Protein AF-A0A8J6H2F1-F1 (afdb_monomer_lite)

Structure (mmCIF, N/CA/C/O backbone):
data_AF-A0A8J6H2F1-F1
#
_entry.id   AF-A0A8J6H2F1-F1
#
loop_
_atom_site.group_PDB
_atom_site.id
_atom_site.type_symbol
_atom_site.label_atom_id
_atom_site.label_alt_id
_atom_site.label_comp_id
_atom_site.label_asym_id
_atom_site.label_entity_id
_atom_site.label_seq_id
_atom_site.pdbx_PDB_ins_code
_atom_site.Cartn_x
_atom_site.Cartn_y
_atom_site.Cartn_z
_atom_site.occupancy
_atom_site.B_iso_or_equiv
_atom_site.auth_seq_id
_atom_site.auth_comp_id
_atom_site.auth_asym_id
_atom_site.auth_atom_id
_atom_site.pdbx_PDB_model_num
ATOM 1 N N . MET A 1 1 ? 9.136 28.300 7.341 1.00 39.78 1 MET A N 1
ATOM 2 C CA . MET A 1 1 ? 7.954 28.040 6.493 1.00 39.78 1 MET A CA 1
ATOM 3 C C . MET A 1 1 ? 7.823 26.522 6.352 1.00 39.78 1 MET A C 1
ATOM 5 O O . MET A 1 1 ? 8.557 25.942 5.569 1.00 39.78 1 MET A O 1
ATOM 9 N N . ALA A 1 2 ? 7.030 25.856 7.199 1.00 41.78 2 ALA A N 1
ATOM 10 C CA . ALA A 1 2 ? 6.984 24.385 7.313 1.00 41.78 2 ALA A CA 1
ATOM 11 C C . ALA A 1 2 ? 5.630 23.787 6.876 1.00 41.78 2 ALA A C 1
ATOM 13 O O . ALA A 1 2 ? 5.267 22.711 7.323 1.00 41.78 2 ALA A O 1
ATOM 14 N N . GLY A 1 3 ? 4.877 24.498 6.030 1.00 44.06 3 GLY A N 1
ATOM 15 C CA . GLY A 1 3 ? 3.542 24.077 5.583 1.00 44.06 3 GLY A CA 1
ATOM 16 C C . GLY A 1 3 ? 3.518 23.258 4.289 1.00 44.06 3 GLY A C 1
ATOM 17 O O . GLY A 1 3 ? 2.533 22.587 4.025 1.00 44.06 3 GLY A O 1
ATOM 18 N N . GLU A 1 4 ? 4.592 23.262 3.491 1.00 45.44 4 GLU A N 1
ATOM 19 C CA . GLU A 1 4 ? 4.563 22.661 2.140 1.00 45.44 4 GLU A CA 1
ATOM 20 C C . GLU A 1 4 ? 5.192 21.257 2.068 1.00 45.44 4 GLU A C 1
ATOM 22 O O . GLU A 1 4 ? 5.082 20.566 1.061 1.00 45.44 4 GLU A O 1
ATOM 27 N N . LEU A 1 5 ? 5.820 20.791 3.154 1.00 46.69 5 LEU A N 1
ATOM 28 C CA . LEU A 1 5 ? 6.450 19.462 3.227 1.00 46.69 5 LEU A CA 1
ATOM 29 C C . LEU A 1 5 ? 5.623 18.439 4.020 1.00 46.69 5 LEU A C 1
ATOM 31 O O . LEU A 1 5 ? 5.938 17.249 3.998 1.00 46.69 5 LEU A O 1
ATOM 35 N N . GLU A 1 6 ? 4.564 18.878 4.700 1.00 50.59 6 GLU A N 1
ATOM 36 C CA . GLU A 1 6 ? 3.691 18.016 5.508 1.00 50.59 6 GLU A CA 1
ATOM 37 C C . GLU A 1 6 ? 2.893 17.045 4.620 1.00 50.59 6 GLU A C 1
ATOM 39 O O . GLU A 1 6 ? 2.708 15.898 5.005 1.00 50.59 6 GLU A O 1
ATOM 44 N N . GLY A 1 7 ? 2.535 17.443 3.389 1.00 53.69 7 GLY A N 1
ATOM 45 C CA . GLY A 1 7 ? 1.862 16.578 2.405 1.00 53.69 7 GLY A CA 1
ATOM 46 C C . GLY A 1 7 ? 2.787 15.622 1.634 1.00 53.69 7 GLY A C 1
ATOM 47 O O . GLY A 1 7 ? 2.336 14.603 1.113 1.00 53.69 7 GLY A O 1
ATOM 48 N N . CYS A 1 8 ? 4.098 15.888 1.599 1.00 57.03 8 CYS A N 1
ATOM 49 C CA . CYS A 1 8 ? 5.080 15.016 0.935 1.00 57.03 8 CYS A CA 1
ATOM 50 C C . CYS A 1 8 ? 5.603 13.891 1.842 1.00 57.03 8 CYS A C 1
ATOM 52 O O . CYS A 1 8 ? 6.016 12.840 1.346 1.00 57.03 8 CYS A O 1
ATOM 54 N N . LYS A 1 9 ? 5.560 14.064 3.169 1.00 68.00 9 LYS A N 1
ATOM 55 C CA . LYS A 1 9 ? 5.864 12.999 4.142 1.00 68.00 9 LYS A CA 1
ATOM 56 C C . LYS A 1 9 ? 4.966 11.760 3.956 1.00 68.00 9 LYS A C 1
ATOM 58 O O . LYS A 1 9 ? 5.521 10.671 3.804 1.00 68.00 9 LYS A O 1
ATOM 63 N N . PRO A 1 10 ? 3.625 11.880 3.871 1.00 73.06 10 PRO A N 1
ATOM 64 C CA . PRO A 1 10 ? 2.764 10.721 3.678 1.00 73.06 10 PRO A CA 1
ATOM 65 C C . PRO A 1 10 ? 2.945 10.080 2.296 1.00 73.06 10 PRO A C 1
ATOM 67 O O . PRO A 1 10 ? 2.997 8.860 2.169 1.00 73.06 10 PRO A O 1
ATOM 70 N N . LEU A 1 11 ? 3.161 10.891 1.260 1.00 73.75 11 LEU A N 1
ATOM 71 C CA . LEU A 1 11 ? 3.402 10.419 -0.105 1.00 73.75 11 LEU A CA 1
ATOM 72 C C . LEU A 1 11 ? 4.722 9.638 -0.241 1.00 73.75 11 LEU A C 1
ATOM 74 O O . LEU A 1 11 ? 4.763 8.574 -0.859 1.00 73.75 11 LEU A O 1
ATOM 78 N N . SER A 1 12 ? 5.801 10.136 0.368 1.00 76.75 12 SER A N 1
ATOM 79 C CA . SER A 1 12 ? 7.107 9.463 0.381 1.00 76.75 12 SER A CA 1
ATOM 80 C C . SER A 1 12 ? 7.100 8.181 1.219 1.00 76.75 12 SER A C 1
ATOM 82 O O . SER A 1 12 ? 7.672 7.176 0.788 1.00 76.75 12 SER A O 1
ATOM 84 N N . GLY A 1 13 ? 6.399 8.165 2.358 1.00 79.50 13 GLY A N 1
ATOM 85 C CA . GLY A 1 13 ? 6.155 6.950 3.139 1.00 79.50 13 GLY A CA 1
ATOM 86 C C . GLY A 1 13 ? 5.339 5.914 2.362 1.00 79.50 13 GLY A C 1
ATOM 87 O O . GLY A 1 13 ? 5.682 4.731 2.368 1.00 79.50 13 GLY A O 1
ATOM 88 N N . LEU A 1 14 ? 4.329 6.360 1.607 1.00 83.25 14 LEU A N 1
ATOM 89 C CA . LEU A 1 14 ? 3.484 5.494 0.786 1.00 83.25 14 LEU A CA 1
ATOM 90 C C . LEU A 1 14 ? 4.275 4.832 -0.340 1.00 83.25 14 LEU A C 1
ATOM 92 O O . LEU A 1 14 ? 4.232 3.613 -0.506 1.00 83.25 14 LEU A O 1
ATOM 96 N N . LEU A 1 15 ? 5.042 5.629 -1.087 1.00 79.50 15 LEU A N 1
ATOM 97 C CA . LEU A 1 15 ? 5.914 5.136 -2.152 1.00 79.50 15 LEU A CA 1
ATOM 98 C C . LEU A 1 15 ? 6.991 4.197 -1.606 1.00 79.50 15 LEU A C 1
ATOM 100 O O . LEU A 1 15 ? 7.242 3.157 -2.210 1.00 79.50 15 LEU A O 1
ATOM 104 N N . SER A 1 16 ? 7.582 4.517 -0.452 1.00 81.62 16 SER A N 1
ATOM 105 C CA . SER A 1 16 ? 8.594 3.673 0.195 1.00 81.62 16 SER A CA 1
ATOM 106 C C . SER A 1 16 ? 8.013 2.335 0.646 1.00 81.62 16 SER A C 1
ATOM 108 O O . SER A 1 16 ? 8.613 1.289 0.404 1.00 81.62 16 SER A O 1
ATOM 110 N N . GLY A 1 17 ? 6.829 2.338 1.262 1.00 80.12 17 GLY A N 1
ATOM 111 C CA . GLY A 1 17 ? 6.146 1.118 1.681 1.00 80.12 17 GLY A CA 1
ATOM 112 C C . GLY A 1 17 ? 5.715 0.251 0.494 1.00 80.12 17 GLY A C 1
ATOM 113 O O . GLY A 1 17 ? 5.932 -0.962 0.488 1.00 80.12 17 GLY A O 1
ATOM 114 N N . LEU A 1 18 ? 5.176 0.868 -0.560 1.00 79.94 18 LEU A N 1
ATOM 115 C CA . LEU A 1 18 ? 4.835 0.167 -1.795 1.00 79.94 18 LEU A CA 1
ATOM 116 C C . LEU A 1 18 ? 6.067 -0.389 -2.512 1.00 79.94 18 LEU A C 1
ATOM 118 O O . LEU A 1 18 ? 6.012 -1.507 -3.022 1.00 79.94 18 LEU A O 1
ATOM 122 N N . ALA A 1 19 ? 7.174 0.355 -2.537 1.00 79.06 19 ALA A N 1
ATOM 123 C CA . ALA A 1 19 ? 8.440 -0.121 -3.075 1.00 79.06 19 ALA A CA 1
ATOM 124 C C . ALA A 1 19 ? 8.942 -1.325 -2.268 1.00 79.06 19 ALA A C 1
ATOM 126 O O . ALA A 1 19 ? 9.271 -2.348 -2.856 1.00 79.06 19 ALA A O 1
ATOM 127 N N . GLN A 1 20 ? 8.911 -1.283 -0.936 1.00 78.19 20 GLN A N 1
ATOM 128 C CA . GLN A 1 20 ? 9.277 -2.441 -0.114 1.00 78.19 20 GLN A CA 1
ATOM 129 C C . GLN A 1 20 ? 8.385 -3.657 -0.392 1.00 78.19 20 GLN A C 1
ATOM 131 O O . GLN A 1 20 ? 8.894 -4.759 -0.599 1.00 78.19 20 GLN A O 1
ATOM 136 N N . ASN A 1 21 ? 7.068 -3.472 -0.498 1.00 76.69 21 ASN A N 1
ATOM 137 C CA . ASN A 1 21 ? 6.172 -4.568 -0.856 1.00 76.69 21 ASN A CA 1
ATOM 138 C C . ASN A 1 21 ? 6.458 -5.102 -2.272 1.00 76.69 21 ASN A C 1
ATOM 140 O O . ASN A 1 21 ? 6.376 -6.304 -2.509 1.00 76.69 21 ASN A O 1
ATOM 144 N N . ALA A 1 22 ? 6.748 -4.230 -3.239 1.00 74.06 22 ALA A N 1
ATOM 145 C CA . ALA A 1 22 ? 6.989 -4.628 -4.622 1.00 74.06 22 ALA A CA 1
ATOM 146 C C . ALA A 1 22 ? 8.364 -5.290 -4.808 1.00 74.06 22 ALA A C 1
ATOM 148 O O . ALA A 1 22 ? 8.446 -6.350 -5.421 1.00 74.06 22 ALA A O 1
ATOM 149 N N . PHE A 1 23 ? 9.436 -4.688 -4.295 1.00 71.38 23 PHE A N 1
ATOM 150 C CA . PHE A 1 23 ? 10.821 -5.114 -4.514 1.00 71.38 23 PHE A CA 1
ATOM 151 C C . PHE A 1 23 ? 11.282 -6.195 -3.535 1.00 71.38 23 PHE A C 1
ATOM 153 O O . PHE A 1 23 ? 12.005 -7.095 -3.950 1.00 71.38 23 PHE A O 1
ATOM 160 N N . HIS A 1 24 ? 10.845 -6.149 -2.274 1.00 69.75 24 HIS A N 1
ATOM 161 C CA . HIS A 1 24 ? 11.271 -7.109 -1.249 1.00 69.75 24 HIS A CA 1
ATOM 162 C C . HIS A 1 24 ? 10.236 -8.207 -0.980 1.00 69.75 24 HIS A C 1
ATOM 164 O O . HIS A 1 24 ? 10.524 -9.133 -0.230 1.00 69.75 24 HIS A O 1
ATOM 170 N N . GLY A 1 25 ? 9.030 -8.119 -1.558 1.00 65.25 25 GLY A N 1
ATOM 171 C CA . GLY A 1 25 ? 7.934 -9.036 -1.222 1.00 65.25 25 GLY A CA 1
ATOM 172 C C . GLY A 1 25 ? 7.486 -8.910 0.238 1.00 65.25 25 GLY A C 1
ATOM 173 O O . GLY A 1 25 ? 6.882 -9.831 0.780 1.00 65.25 25 GLY A O 1
ATOM 174 N N . ASN A 1 26 ? 7.804 -7.783 0.885 1.00 61.94 26 ASN A N 1
ATOM 175 C CA . ASN A 1 26 ? 7.507 -7.554 2.291 1.00 61.94 26 ASN A CA 1
ATOM 176 C C . ASN A 1 26 ? 6.008 -7.298 2.481 1.00 61.94 26 ASN A C 1
ATOM 178 O O . ASN A 1 26 ? 5.542 -6.166 2.354 1.00 61.94 26 ASN A O 1
ATOM 182 N N . SER A 1 27 ? 5.274 -8.350 2.843 1.00 63.19 27 SER A N 1
ATOM 183 C CA . SER A 1 27 ? 3.858 -8.282 3.230 1.00 63.19 27 SER A CA 1
ATOM 184 C C . SER A 1 27 ? 3.613 -7.521 4.541 1.00 63.19 27 SER A C 1
ATOM 186 O O . SER A 1 27 ? 2.463 -7.285 4.894 1.00 63.19 27 SER A O 1
ATOM 188 N N . SER A 1 28 ? 4.667 -7.124 5.269 1.00 67.75 28 SER A N 1
ATOM 189 C CA . SER A 1 28 ? 4.547 -6.284 6.473 1.00 67.75 28 SER A CA 1
ATOM 190 C C . SER A 1 28 ? 3.989 -4.893 6.187 1.00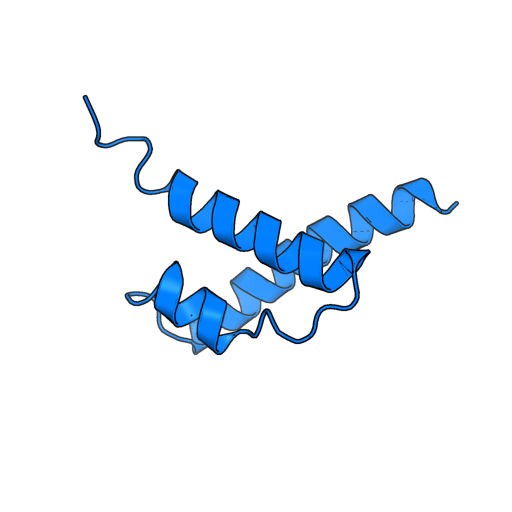 67.75 28 SER A C 1
ATOM 192 O O . SER A 1 28 ? 3.437 -4.272 7.090 1.00 67.75 28 SER A O 1
ATOM 194 N N . ILE A 1 29 ? 4.119 -4.391 4.955 1.00 74.75 29 ILE A N 1
ATOM 195 C CA . ILE A 1 29 ? 3.492 -3.129 4.568 1.00 74.75 29 ILE A CA 1
ATOM 196 C C . ILE A 1 29 ? 2.060 -3.421 4.106 1.00 74.75 29 ILE A C 1
ATOM 198 O O . ILE A 1 29 ? 1.799 -3.657 2.924 1.00 74.75 29 ILE A O 1
ATOM 202 N N . THR A 1 30 ? 1.131 -3.418 5.059 1.00 77.56 30 THR A N 1
ATOM 203 C CA . THR A 1 30 ? -0.298 -3.612 4.803 1.00 77.56 30 THR A CA 1
ATOM 204 C C . THR A 1 30 ? -0.995 -2.293 4.463 1.00 77.56 30 THR A C 1
ATOM 206 O O . THR A 1 30 ? -0.534 -1.205 4.815 1.00 77.56 30 THR A O 1
ATOM 209 N N . GLU A 1 31 ? -2.133 -2.396 3.770 1.00 78.06 31 GLU A N 1
ATOM 210 C CA . GLU A 1 31 ? -3.038 -1.269 3.501 1.00 78.06 31 GLU A CA 1
ATOM 211 C C . GLU A 1 31 ? -3.394 -0.512 4.784 1.00 78.06 31 GLU A C 1
ATOM 213 O O . GLU A 1 31 ? -3.313 0.709 4.813 1.00 78.06 31 GLU A O 1
ATOM 218 N N . GLU A 1 32 ? -3.707 -1.243 5.854 1.00 80.69 32 GLU A N 1
ATOM 219 C CA . GLU A 1 32 ? -4.088 -0.690 7.155 1.00 80.69 32 GLU A CA 1
ATOM 220 C C . GLU A 1 32 ? -2.957 0.124 7.802 1.00 80.69 32 GLU A C 1
ATOM 222 O O . GLU A 1 32 ? -3.192 1.229 8.287 1.00 80.69 32 GLU A O 1
ATOM 227 N N . LEU A 1 33 ? -1.710 -0.363 7.731 1.00 82.25 33 LEU A N 1
ATOM 228 C CA . LEU A 1 33 ? -0.548 0.360 8.253 1.00 82.25 33 LEU A CA 1
ATOM 229 C C . LEU A 1 33 ? -0.309 1.663 7.482 1.00 82.25 33 LEU A C 1
ATOM 231 O O . LEU A 1 33 ? -0.082 2.709 8.084 1.00 82.25 33 LEU A O 1
ATOM 235 N N . LEU A 1 34 ? -0.354 1.606 6.148 1.00 79.62 34 LEU A N 1
ATOM 236 C CA . LEU A 1 34 ? -0.165 2.780 5.294 1.00 79.62 34 LEU A CA 1
ATOM 237 C C . LEU A 1 34 ? -1.284 3.802 5.489 1.00 79.62 34 LEU A C 1
ATOM 239 O O . LEU A 1 34 ? -1.025 5.002 5.514 1.00 79.62 34 LEU A O 1
ATOM 243 N N . HIS A 1 35 ? -2.512 3.325 5.657 1.00 80.44 35 HIS A N 1
ATOM 244 C CA . HIS A 1 35 ? -3.675 4.157 5.912 1.00 80.44 35 HIS A CA 1
ATOM 245 C C . HIS A 1 35 ? -3.553 4.874 7.256 1.00 80.44 35 HIS A C 1
ATOM 247 O O . HIS A 1 35 ? -3.530 6.100 7.295 1.00 80.44 35 HIS A O 1
ATOM 253 N N . SER A 1 36 ? -3.337 4.119 8.335 1.00 80.94 36 SER A N 1
ATOM 254 C CA . SER A 1 36 ? -3.249 4.660 9.692 1.00 80.94 36 SER A CA 1
ATOM 255 C C . SER A 1 36 ? -2.049 5.591 9.903 1.00 80.94 36 SER A C 1
ATOM 257 O O . SER A 1 36 ? -2.134 6.496 10.728 1.00 80.94 36 SER A O 1
ATOM 259 N N . GLN A 1 37 ? -0.934 5.376 9.196 1.00 80.38 37 GLN A N 1
ATOM 260 C CA . GLN A 1 37 ? 0.295 6.165 9.368 1.00 80.38 37 GLN A CA 1
ATOM 261 C C . GLN A 1 37 ? 0.367 7.405 8.469 1.00 80.38 37 GLN A C 1
ATOM 263 O O . GLN A 1 37 ? 1.053 8.362 8.817 1.00 80.38 37 GLN A O 1
ATOM 268 N N . LEU A 1 38 ? -0.258 7.375 7.288 1.00 78.31 38 LEU A N 1
ATOM 269 C CA . LEU A 1 38 ? -0.052 8.397 6.251 1.00 78.31 38 LEU A CA 1
ATOM 270 C C . LEU A 1 38 ? -1.336 9.165 5.936 1.00 78.31 38 LEU A C 1
ATOM 272 O O . LEU A 1 38 ? -1.267 10.345 5.607 1.00 78.31 38 LEU A O 1
ATOM 276 N N . TYR A 1 39 ? -2.492 8.508 6.033 1.00 78.50 39 TYR A N 1
ATOM 277 C CA . TYR A 1 39 ? -3.788 9.082 5.678 1.00 78.50 39 TYR A CA 1
ATOM 278 C C . TYR A 1 39 ? -4.890 8.685 6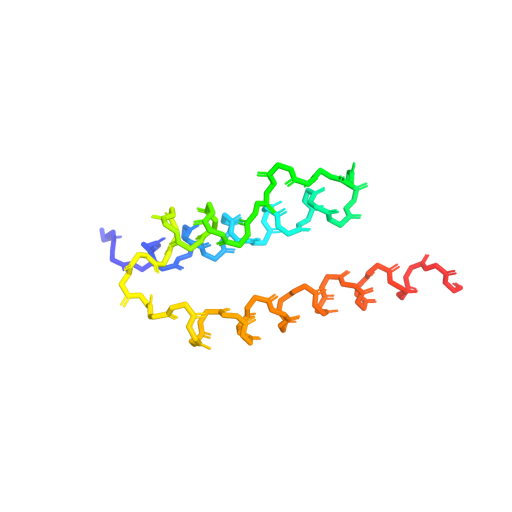.675 1.00 78.50 39 TYR A C 1
ATOM 280 O O . TYR A 1 39 ? -5.928 8.174 6.251 1.00 78.50 39 TYR A O 1
ATOM 288 N N . PRO A 1 40 ? -4.710 8.933 7.990 1.00 79.50 40 PRO A N 1
ATOM 289 C CA . PRO A 1 40 ? -5.715 8.574 8.994 1.00 79.50 40 PRO A CA 1
ATOM 290 C C . PRO A 1 40 ? -7.042 9.332 8.810 1.00 79.50 40 PRO A C 1
ATOM 292 O O . PRO A 1 40 ? -8.075 8.911 9.318 1.00 79.50 40 PRO A O 1
ATOM 295 N N . GLU A 1 41 ? -7.009 10.448 8.082 1.00 81.75 41 GLU A N 1
ATOM 296 C CA . GLU A 1 41 ? -8.142 11.341 7.820 1.00 81.75 41 GLU A CA 1
ATOM 297 C C . GLU A 1 41 ? -8.959 10.932 6.584 1.00 81.75 41 GLU A C 1
ATOM 299 O O . GLU A 1 41 ? -10.076 11.405 6.385 1.00 81.75 41 GLU A O 1
ATOM 304 N N . VAL A 1 42 ? -8.401 10.069 5.730 1.00 79.31 42 VAL A N 1
ATOM 305 C CA . VAL A 1 42 ? -9.048 9.606 4.496 1.00 79.31 42 VAL A CA 1
ATOM 306 C C . VAL A 1 42 ? -9.860 8.356 4.826 1.00 79.31 42 VAL A C 1
ATOM 308 O O . VAL A 1 42 ? -9.399 7.537 5.610 1.00 79.31 42 VAL A O 1
ATOM 311 N N . PRO A 1 43 ? -11.047 8.125 4.258 1.00 82.25 43 PRO A N 1
ATOM 312 C CA . PRO A 1 43 ? -11.736 6.854 4.440 1.00 82.25 43 PRO A CA 1
ATOM 313 C C . PRO A 1 43 ? -11.038 5.720 3.660 1.00 82.25 43 PRO A C 1
ATOM 315 O O . PRO A 1 43 ? -10.529 5.930 2.554 1.00 82.25 43 PRO A O 1
ATOM 318 N N . PRO A 1 44 ? -11.034 4.479 4.182 1.00 76.88 44 PRO A N 1
ATOM 319 C CA . PRO A 1 44 ? -10.356 3.344 3.545 1.00 76.88 44 PRO A CA 1
ATOM 320 C C . PRO A 1 44 ? -10.898 3.028 2.141 1.00 76.88 44 PRO A C 1
ATOM 322 O O . PRO A 1 44 ? -10.177 2.511 1.286 1.00 76.88 44 PRO A O 1
ATOM 325 N N . GLU A 1 45 ? -12.160 3.375 1.888 1.00 85.50 45 GLU A N 1
ATOM 326 C CA . GLU A 1 45 ? -12.837 3.236 0.596 1.00 85.50 45 GLU A CA 1
ATOM 327 C C . GLU A 1 45 ? -12.202 4.110 -0.494 1.00 85.50 45 GLU A C 1
ATOM 329 O O . GLU A 1 45 ? -12.053 3.661 -1.629 1.00 85.50 45 GLU A O 1
ATOM 334 N N . GLU A 1 46 ? -11.762 5.322 -0.141 1.00 83.38 46 GLU A N 1
ATOM 335 C CA . GLU A 1 46 ? -11.039 6.229 -1.041 1.00 83.38 46 GLU A CA 1
ATOM 336 C C . GLU A 1 46 ? -9.541 5.906 -1.090 1.00 83.38 46 GLU A C 1
ATOM 338 O O . GLU A 1 46 ? -8.886 6.049 -2.127 1.00 83.38 46 GLU A O 1
ATOM 343 N N . PHE A 1 47 ? -8.991 5.402 0.015 1.00 83.44 47 PHE A N 1
ATOM 344 C CA . PHE A 1 47 ? -7.579 5.061 0.101 1.00 83.44 47 PHE A CA 1
ATOM 345 C C . PHE A 1 47 ? -7.202 3.855 -0.770 1.00 83.44 47 PHE A C 1
ATOM 347 O O . PHE A 1 47 ? -6.165 3.869 -1.431 1.00 83.44 47 PHE A O 1
ATOM 354 N N . ARG A 1 48 ? -8.060 2.831 -0.838 1.00 82.75 48 ARG A N 1
ATOM 355 C CA . ARG A 1 48 ? -7.873 1.627 -1.669 1.00 82.75 48 ARG A CA 1
ATOM 356 C C . ARG A 1 48 ? -7.547 1.906 -3.142 1.00 82.75 48 ARG A C 1
ATOM 358 O O . ARG A 1 48 ? -6.500 1.451 -3.615 1.00 82.75 48 ARG A O 1
ATOM 365 N N . PRO A 1 49 ? -8.391 2.634 -3.899 1.00 85.69 49 PRO A N 1
ATOM 366 C CA . PRO A 1 49 ? -8.110 2.941 -5.298 1.00 85.69 49 PRO A CA 1
ATOM 367 C C . PRO A 1 49 ? -6.879 3.843 -5.459 1.00 85.69 49 PRO A C 1
ATOM 369 O O . PRO A 1 49 ? -6.120 3.667 -6.415 1.00 85.69 49 PRO A O 1
ATOM 372 N N . PHE A 1 50 ? -6.625 4.757 -4.515 1.00 84.12 50 PH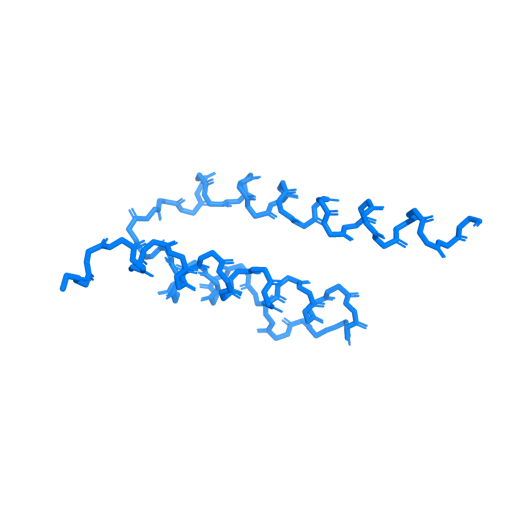E A N 1
ATOM 373 C CA . PHE A 1 50 ? -5.418 5.587 -4.506 1.00 84.12 50 PHE A CA 1
ATOM 374 C C . PHE A 1 50 ? -4.142 4.738 -4.375 1.00 84.12 50 PHE A C 1
ATOM 376 O O . PHE A 1 50 ? -3.212 4.855 -5.181 1.00 84.12 50 PHE A O 1
ATOM 383 N N . LEU A 1 51 ? -4.142 3.799 -3.431 1.00 81.12 51 LEU A N 1
ATOM 384 C CA . LEU A 1 51 ? -3.056 2.854 -3.210 1.00 81.12 51 LEU A CA 1
ATOM 385 C C . LEU A 1 51 ? -2.806 1.949 -4.416 1.00 81.12 51 LEU A C 1
ATOM 387 O O . LEU A 1 51 ? -1.660 1.755 -4.833 1.00 81.12 51 LEU A O 1
ATOM 391 N N . ALA A 1 52 ? -3.879 1.410 -4.996 1.00 84.19 52 ALA A N 1
ATOM 392 C CA . ALA A 1 52 ? -3.810 0.572 -6.186 1.00 84.19 52 ALA A CA 1
ATOM 393 C C . ALA A 1 52 ? -3.186 1.327 -7.368 1.00 84.19 52 ALA A C 1
ATOM 395 O O . ALA A 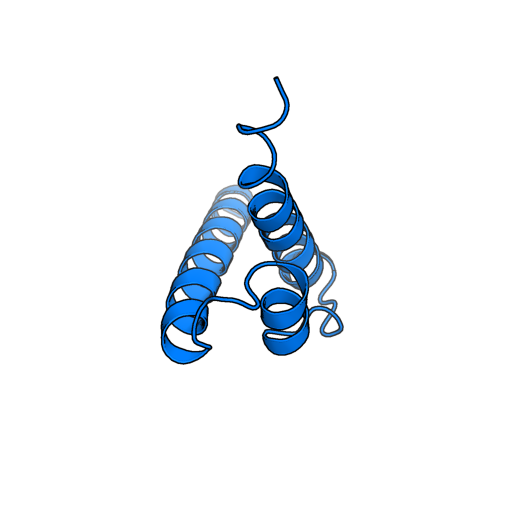1 52 ? -2.358 0.766 -8.088 1.00 84.19 52 ALA A O 1
ATOM 396 N N . LYS A 1 53 ? -3.513 2.616 -7.528 1.00 85.75 53 LYS A N 1
ATOM 397 C CA . LYS A 1 53 ? -2.949 3.477 -8.572 1.00 85.75 53 LYS A CA 1
ATOM 398 C C . LYS A 1 53 ? -1.436 3.645 -8.409 1.00 85.75 53 LYS A C 1
ATOM 400 O O . LYS A 1 53 ? -0.693 3.429 -9.364 1.00 85.75 53 LYS A O 1
ATOM 405 N N . MET A 1 54 ? -0.957 3.938 -7.200 1.00 84.50 54 MET A N 1
ATOM 406 C CA . MET A 1 54 ? 0.480 4.092 -6.922 1.00 84.50 54 MET A CA 1
ATOM 407 C C . MET A 1 54 ? 1.253 2.775 -7.040 1.00 84.50 54 MET A C 1
ATOM 409 O O . MET A 1 54 ? 2.351 2.740 -7.599 1.00 84.50 54 MET A O 1
ATOM 413 N N . ARG A 1 55 ? 0.659 1.664 -6.590 1.00 79.38 55 ARG A N 1
ATOM 414 C CA . ARG A 1 55 ? 1.206 0.315 -6.791 1.00 79.38 55 ARG A CA 1
ATOM 415 C C . ARG A 1 55 ? 1.296 -0.028 -8.278 1.00 79.38 55 ARG A C 1
ATOM 417 O O . ARG A 1 55 ? 2.286 -0.616 -8.708 1.00 79.38 55 ARG A O 1
ATOM 424 N N . GLY A 1 56 ? 0.288 0.361 -9.059 1.00 82.06 56 GLY A N 1
ATOM 425 C CA . GLY A 1 56 ? 0.272 0.241 -10.513 1.00 82.06 56 GLY A CA 1
ATOM 426 C C . GLY A 1 56 ? 1.439 0.979 -11.161 1.00 82.06 56 GLY A C 1
ATOM 427 O O . GLY A 1 56 ? 2.151 0.371 -11.954 1.00 82.06 56 GLY A O 1
ATOM 428 N N . ILE A 1 57 ? 1.697 2.229 -10.753 1.00 82.00 57 ILE A N 1
ATOM 429 C CA . ILE A 1 57 ? 2.832 3.045 -11.228 1.00 82.00 57 ILE A CA 1
ATOM 430 C C . ILE A 1 57 ? 4.172 2.349 -10.944 1.00 82.00 57 ILE A C 1
ATOM 432 O O . ILE A 1 57 ? 4.997 2.189 -11.839 1.00 82.00 57 ILE A O 1
ATOM 436 N N . LEU A 1 58 ? 4.383 1.861 -9.720 1.00 76.38 58 LEU A N 1
ATOM 437 C CA . LEU A 1 58 ? 5.606 1.123 -9.377 1.00 76.38 58 LEU A CA 1
ATOM 438 C C . LEU A 1 58 ? 5.739 -0.187 -10.162 1.00 76.38 58 LEU A C 1
ATOM 440 O O . LEU A 1 58 ? 6.845 -0.588 -10.520 1.00 76.38 58 LEU A O 1
ATOM 444 N N . LYS A 1 59 ? 4.616 -0.849 -10.460 1.00 74.75 59 LYS A N 1
ATOM 445 C CA . LYS A 1 59 ? 4.597 -2.068 -11.269 1.00 74.75 59 LYS A CA 1
ATOM 446 C C . LYS A 1 59 ? 4.962 -1.790 -12.728 1.00 74.75 59 LYS A C 1
ATOM 448 O O . LYS A 1 59 ? 5.727 -2.573 -13.277 1.00 74.75 59 LYS A O 1
ATOM 453 N N . VAL A 1 60 ? 4.481 -0.701 -13.337 1.00 76.19 60 VAL A N 1
ATOM 454 C CA . VAL A 1 60 ? 4.874 -0.334 -14.714 1.00 76.19 60 VAL A CA 1
ATOM 455 C C . VAL A 1 60 ? 6.326 0.125 -14.791 1.00 76.19 60 VAL A C 1
ATOM 457 O O . VAL A 1 60 ? 7.031 -0.325 -15.682 1.00 76.19 60 VAL A O 1
ATOM 460 N N . LEU A 1 61 ? 6.820 0.890 -13.811 1.00 72.00 61 LEU A N 1
ATOM 461 C CA . LEU A 1 61 ? 8.244 1.251 -13.723 1.00 72.00 61 LEU A CA 1
ATOM 462 C C . LEU A 1 61 ? 9.152 0.022 -13.565 1.00 72.00 61 LEU A C 1
ATOM 464 O O . LEU A 1 61 ? 10.267 -0.011 -14.077 1.00 72.00 61 LEU A O 1
ATOM 468 N N . ARG A 1 62 ? 8.682 -1.007 -12.852 1.00 68.00 62 ARG A N 1
ATOM 469 C CA . ARG A 1 62 ? 9.392 -2.284 -12.744 1.00 68.00 62 ARG A CA 1
ATOM 470 C C . ARG A 1 62 ? 9.323 -3.097 -14.038 1.00 68.00 62 ARG A C 1
ATOM 472 O O . ARG A 1 62 ? 10.313 -3.729 -14.391 1.00 68.00 62 ARG A O 1
ATOM 479 N N . LEU A 1 63 ? 8.161 -3.136 -14.689 1.00 66.50 63 LEU A N 1
ATOM 480 C CA . LEU A 1 63 ? 7.936 -3.945 -15.888 1.00 66.50 63 LEU A CA 1
ATOM 481 C C . LEU A 1 63 ? 8.701 -3.393 -17.099 1.00 66.50 63 LEU A C 1
ATOM 483 O O . LEU A 1 63 ? 9.212 -4.178 -17.885 1.00 66.50 63 LEU A O 1
ATOM 487 N N . ASP A 1 64 ? 8.852 -2.071 -17.185 1.00 58.72 64 ASP A N 1
ATOM 488 C CA . ASP A 1 64 ? 9.600 -1.380 -18.243 1.00 58.72 64 ASP A CA 1
ATOM 489 C C . ASP A 1 64 ? 11.097 -1.744 -18.264 1.00 58.72 64 ASP A C 1
ATOM 491 O O . ASP A 1 64 ? 11.716 -1.790 -19.319 1.00 58.72 64 ASP A O 1
ATOM 495 N N . ARG A 1 65 ? 11.683 -2.106 -17.113 1.00 52.03 65 ARG A N 1
ATOM 496 C CA . ARG A 1 65 ? 13.102 -2.501 -17.014 1.00 52.03 65 ARG A CA 1
ATOM 497 C C . ARG A 1 65 ? 13.354 -4.006 -17.204 1.00 52.03 65 ARG A C 1
ATOM 499 O O . ARG A 1 65 ? 14.496 -4.444 -17.092 1.00 52.03 65 ARG A O 1
ATOM 506 N N . ALA A 1 66 ? 12.306 -4.804 -17.407 1.00 54.03 66 ALA A N 1
ATOM 507 C CA . ALA A 1 66 ? 12.398 -6.261 -17.534 1.00 54.03 66 ALA A CA 1
ATOM 508 C C . ALA A 1 66 ? 12.169 -6.774 -18.971 1.00 54.03 66 ALA A C 1
ATOM 510 O O . ALA A 1 66 ? 12.115 -7.991 -19.155 1.00 54.03 66 ALA A O 1
ATOM 511 N N . ALA A 1 67 ? 12.015 -5.874 -19.948 1.00 48.88 67 ALA A N 1
ATOM 512 C CA . ALA A 1 67 ? 11.848 -6.188 -21.368 1.00 48.88 67 ALA A CA 1
ATOM 513 C C . ALA A 1 67 ? 13.164 -6.048 -22.147 1.00 48.88 67 ALA A C 1
ATOM 515 O O . ALA A 1 67 ? 13.949 -5.128 -21.820 1.00 48.88 67 ALA A O 1
#

Foldseek 3Di:
DPPPCLLVVLVVVLLVLLCCCVVVVPPVSDLVVSCVPRPVPDDSVVSVVVSVVSNVVVVVVVVVVVD

Organism: Microtus ochrogaster (NCBI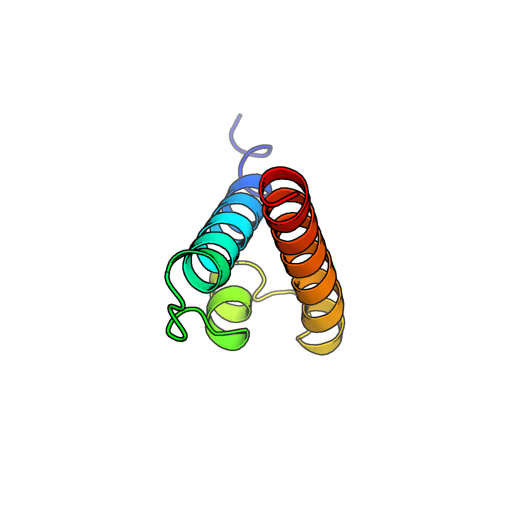:txid79684)

pLDDT: mean 72.6, std 12.3, range [39.78, 85.75]

InterPro domains:
  IPR033776 COMMD1 N-terminal domain [PF17221] (6-59)
  IPR037351 COMM domain-containing protein 1 [PTHR21199] (1-60)

Radius of gyration: 12.92 Å; chains: 1; bounding box: 26×37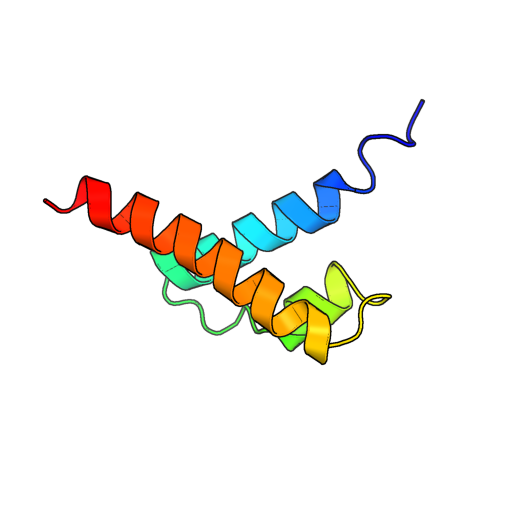×31 Å

Secondary structure (DSSP, 8-state):
--SSSTTHHHHHHHHHHHHHHHHH--TTS-HHHHHHHH-TTS-HHHHHHHHHHHHHHHHHHHHHTT-

Sequence (67 aa):
MAGELEGCKPLSGLLSGLAQNAFHGNSSITEELLHSQLYPEVPPEEFRPFLAKMRGILKVLRLDRAA